Protein AF-A0A9E2YQL0-F1 (afdb_monomer_lite)

Radius of gyration: 24.41 Å; chains: 1; bounding box: 83×33×41 Å

pLDDT: mean 88.18, std 15.22, range [44.47, 97.81]

Structure (mmCIF, N/CA/C/O backbone):
data_AF-A0A9E2YQL0-F1
#
_entry.id   AF-A0A9E2YQL0-F1
#
loop_
_atom_site.group_PDB
_atom_site.id
_atom_site.type_symbol
_atom_site.label_atom_id
_atom_site.label_alt_id
_atom_site.label_comp_id
_atom_site.label_asym_id
_atom_site.label_entity_id
_atom_site.label_seq_id
_atom_site.pdbx_PDB_ins_code
_atom_site.Cartn_x
_atom_site.Cartn_y
_atom_site.Cartn_z
_atom_site.occupancy
_atom_site.B_iso_or_equiv
_atom_site.auth_seq_id
_atom_site.auth_comp_id
_atom_site.auth_asym_id
_atom_site.auth_atom_id
_atom_site.pdbx_PDB_model_num
ATOM 1 N N . MET A 1 1 ? 65.942 -21.444 -0.016 1.00 50.94 1 MET A N 1
ATOM 2 C CA . MET A 1 1 ? 65.667 -20.138 -0.656 1.00 50.94 1 MET A CA 1
ATOM 3 C C . MET A 1 1 ? 64.773 -20.430 -1.858 1.00 50.94 1 MET A C 1
ATOM 5 O O . MET A 1 1 ? 65.268 -20.972 -2.821 1.00 50.94 1 MET A O 1
ATOM 9 N N . LEU A 1 2 ? 63.444 -20.432 -1.774 1.00 44.88 2 LEU A N 1
ATOM 10 C CA . LEU A 1 2 ? 62.608 -19.243 -1.961 1.00 44.88 2 LEU A CA 1
ATOM 11 C C . LEU A 1 2 ? 61.171 -19.564 -1.481 1.00 44.88 2 LEU A C 1
ATOM 13 O O . LEU A 1 2 ? 60.194 -19.376 -2.195 1.00 44.88 2 LEU A O 1
ATOM 17 N N . ARG A 1 3 ? 61.034 -20.032 -0.228 1.00 51.25 3 ARG A N 1
ATOM 18 C CA . ARG A 1 3 ? 59.758 -20.130 0.530 1.00 51.25 3 ARG A CA 1
ATOM 19 C C . ARG A 1 3 ? 59.126 -18.745 0.813 1.00 51.25 3 ARG A C 1
ATOM 21 O O . ARG A 1 3 ? 58.328 -18.608 1.726 1.00 51.25 3 ARG A O 1
ATOM 28 N N . PHE A 1 4 ? 59.508 -17.728 0.040 1.00 48.91 4 PHE A N 1
ATOM 29 C CA . PHE A 1 4 ? 59.099 -16.329 0.155 1.00 48.91 4 PHE A CA 1
ATOM 30 C C . PHE A 1 4 ? 58.167 -15.886 -0.978 1.00 48.91 4 PHE A C 1
ATOM 32 O O . PHE A 1 4 ? 57.527 -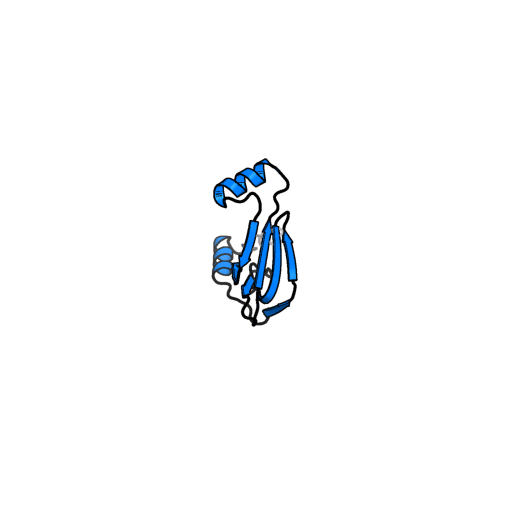14.849 -0.859 1.00 48.91 4 PHE A O 1
ATOM 39 N N . PHE A 1 5 ? 58.047 -16.663 -2.062 1.00 46.78 5 PHE A N 1
ATOM 40 C CA . PHE A 1 5 ? 57.210 -16.264 -3.199 1.00 46.78 5 PHE A CA 1
ATOM 41 C C . PHE A 1 5 ? 55.715 -16.547 -2.991 1.00 46.78 5 PHE A C 1
ATOM 43 O O . PHE A 1 5 ? 54.876 -15.985 -3.684 1.00 46.78 5 PHE A O 1
ATOM 50 N N . LEU A 1 6 ? 55.369 -17.379 -2.002 1.00 46.59 6 LEU A N 1
ATOM 51 C CA . LEU A 1 6 ? 53.983 -17.763 -1.714 1.00 46.59 6 LEU A CA 1
ATOM 52 C C . LEU A 1 6 ? 53.251 -16.796 -0.762 1.00 46.59 6 LEU A C 1
ATOM 54 O O . LEU A 1 6 ? 52.126 -17.079 -0.367 1.00 46.59 6 LEU A O 1
ATOM 58 N N . TYR A 1 7 ? 53.882 -15.684 -0.368 1.00 44.47 7 TYR A N 1
ATOM 59 C CA . TYR A 1 7 ? 53.339 -14.748 0.628 1.00 44.47 7 TYR A CA 1
ATOM 60 C C . TYR A 1 7 ? 52.857 -13.409 0.047 1.00 44.47 7 TYR A C 1
ATOM 62 O O . TYR A 1 7 ? 52.385 -12.563 0.799 1.00 44.47 7 TYR A O 1
ATOM 70 N N . PHE A 1 8 ? 52.955 -13.202 -1.273 1.00 47.59 8 PHE A N 1
ATOM 71 C CA . PHE A 1 8 ? 52.702 -11.890 -1.891 1.00 47.59 8 PHE A CA 1
ATOM 72 C C . PHE A 1 8 ? 51.459 -11.796 -2.786 1.00 47.59 8 PHE A C 1
ATOM 74 O O . PHE A 1 8 ? 51.226 -10.748 -3.379 1.00 47.59 8 PHE A O 1
ATOM 81 N N . LEU A 1 9 ? 50.625 -12.838 -2.865 1.00 48.66 9 LEU A N 1
ATOM 82 C CA . LEU A 1 9 ? 49.395 -12.810 -3.675 1.00 48.66 9 LEU A CA 1
ATOM 83 C C . LEU A 1 9 ? 48.108 -12.860 -2.831 1.00 48.66 9 LEU A C 1
ATOM 85 O O . LEU A 1 9 ? 47.101 -13.411 -3.259 1.00 48.66 9 LEU A O 1
ATOM 89 N N . VAL A 1 10 ? 48.141 -12.308 -1.613 1.00 55.12 10 VAL A N 1
ATOM 90 C CA . VAL A 1 10 ? 46.957 -12.186 -0.730 1.00 55.12 10 VAL A CA 1
ATOM 91 C C . VAL A 1 10 ? 46.545 -10.718 -0.511 1.00 55.12 10 VAL A C 1
ATOM 93 O O . VAL A 1 10 ? 45.581 -10.433 0.189 1.00 55.12 10 VAL A O 1
ATOM 96 N N . VAL A 1 11 ? 47.206 -9.752 -1.157 1.00 56.06 11 VAL A N 1
ATOM 97 C CA . VAL A 1 11 ? 46.861 -8.325 -1.027 1.00 56.06 11 VAL A CA 1
ATOM 98 C C . VAL A 1 11 ? 46.256 -7.829 -2.332 1.00 56.06 11 VAL A C 1
ATOM 100 O O . VAL A 1 11 ? 46.970 -7.390 -3.228 1.00 56.06 11 VAL A O 1
ATOM 103 N N . GLY A 1 12 ? 44.934 -7.926 -2.457 1.00 52.19 12 GLY A N 1
ATOM 104 C CA . GLY A 1 12 ? 44.244 -7.323 -3.597 1.00 52.19 12 GLY A CA 1
ATOM 105 C C . GLY A 1 12 ? 42.895 -7.913 -3.969 1.00 52.19 12 GLY A C 1
ATOM 106 O O . GLY A 1 12 ? 42.509 -7.779 -5.123 1.00 52.19 12 GLY A O 1
ATOM 107 N N . VAL A 1 13 ? 42.161 -8.554 -3.053 1.00 58.38 13 VAL A N 1
ATOM 108 C CA . VAL A 1 13 ? 40.719 -8.709 -3.288 1.00 58.38 13 VAL A CA 1
ATOM 109 C C . VAL A 1 13 ? 40.115 -7.331 -3.016 1.00 58.38 13 VAL A C 1
ATOM 111 O O . VAL A 1 13 ? 40.116 -6.918 -1.852 1.00 58.38 13 VAL A O 1
ATOM 114 N N . PRO A 1 14 ? 39.665 -6.565 -4.031 1.00 57.66 14 PRO A N 1
ATOM 115 C CA . PRO A 1 14 ? 38.905 -5.363 -3.745 1.00 57.66 14 PRO A CA 1
ATOM 116 C C . PRO A 1 14 ? 37.699 -5.815 -2.929 1.00 57.66 14 PRO A C 1
ATOM 118 O O . PRO A 1 14 ? 36.995 -6.748 -3.323 1.00 57.66 14 PRO A O 1
ATOM 121 N N . ALA A 1 15 ? 37.483 -5.197 -1.769 1.00 61.44 15 ALA A N 1
ATOM 122 C CA . ALA A 1 15 ? 36.215 -5.348 -1.084 1.00 61.44 15 ALA A CA 1
ATOM 123 C C . ALA A 1 15 ? 35.138 -4.991 -2.113 1.00 61.44 15 ALA A C 1
ATOM 125 O O . ALA A 1 15 ? 35.106 -3.861 -2.603 1.00 61.44 15 ALA A O 1
ATOM 126 N N . ILE A 1 16 ? 34.319 -5.969 -2.506 1.00 63.00 16 ILE A N 1
ATOM 127 C CA . ILE A 1 16 ? 33.150 -5.725 -3.344 1.00 63.00 16 ILE A CA 1
ATOM 128 C C . ILE A 1 16 ? 32.202 -4.935 -2.447 1.00 63.00 16 ILE A C 1
ATOM 130 O O . ILE A 1 16 ? 31.397 -5.499 -1.708 1.00 63.00 16 ILE A O 1
ATOM 134 N N . ALA A 1 17 ? 32.388 -3.618 -2.421 1.00 71.00 17 ALA A N 1
ATOM 135 C CA . ALA A 1 17 ? 31.497 -2.716 -1.734 1.00 71.00 17 ALA A CA 1
ATOM 136 C C . ALA A 1 17 ? 30.165 -2.806 -2.474 1.00 71.00 17 ALA A C 1
ATOM 138 O O . ALA A 1 17 ? 30.061 -2.442 -3.647 1.00 71.00 17 ALA A O 1
ATOM 139 N N . GLY A 1 18 ? 29.164 -3.371 -1.800 1.00 74.12 18 GLY A N 1
ATOM 140 C CA . GLY A 1 18 ? 27.793 -3.324 -2.281 1.00 74.12 18 GLY A CA 1
ATOM 141 C C . GLY A 1 18 ? 27.343 -1.871 -2.472 1.00 74.12 18 GLY A C 1
ATOM 142 O O . GLY A 1 18 ? 27.969 -0.953 -1.932 1.00 74.12 18 GLY A O 1
ATOM 143 N N . PRO A 1 19 ? 26.260 -1.647 -3.230 1.00 82.50 19 PRO A N 1
ATOM 144 C CA . PRO A 1 19 ? 25.756 -0.303 -3.456 1.00 82.50 19 PRO A CA 1
ATOM 145 C C . PRO A 1 19 ? 25.481 0.391 -2.122 1.00 82.50 19 PRO A C 1
ATOM 147 O O . PRO A 1 19 ? 24.914 -0.205 -1.202 1.00 82.50 19 PRO A O 1
ATOM 150 N N . SER A 1 20 ? 25.887 1.655 -2.017 1.00 90.50 20 SER A N 1
ATOM 151 C CA . SER A 1 20 ? 25.655 2.431 -0.799 1.00 90.50 20 SER A CA 1
ATOM 152 C C . SER A 1 20 ? 24.153 2.631 -0.555 1.00 90.50 20 SER A C 1
ATOM 154 O O . SER A 1 20 ? 23.343 2.599 -1.486 1.00 90.50 20 SER A O 1
ATOM 156 N N . ALA A 1 21 ? 23.755 2.900 0.692 1.00 92.00 21 ALA A N 1
ATOM 157 C CA . ALA A 1 21 ? 22.356 3.204 1.006 1.00 92.00 21 ALA A CA 1
ATOM 158 C C . ALA A 1 21 ? 21.822 4.389 0.174 1.00 92.00 21 ALA A C 1
ATOM 160 O O . ALA A 1 21 ? 20.685 4.357 -0.292 1.00 92.00 21 ALA A O 1
ATOM 161 N N . ALA A 1 22 ? 22.667 5.393 -0.083 1.00 94.25 22 ALA A N 1
ATOM 162 C CA . ALA A 1 22 ? 22.331 6.533 -0.933 1.00 94.25 22 ALA A CA 1
ATOM 163 C C . ALA A 1 22 ? 22.096 6.122 -2.397 1.00 94.25 22 ALA A C 1
ATOM 165 O O . ALA A 1 22 ? 21.172 6.615 -3.044 1.00 94.25 22 ALA A O 1
ATOM 166 N N . GLU A 1 23 ? 22.890 5.190 -2.927 1.00 93.69 23 GLU A N 1
ATOM 167 C CA . GLU A 1 23 ? 22.687 4.656 -4.275 1.00 93.69 23 GLU A CA 1
ATOM 168 C C . GLU A 1 23 ? 21.398 3.848 -4.392 1.00 93.69 23 GLU A C 1
ATOM 170 O O . GLU A 1 23 ? 20.686 3.989 -5.387 1.00 93.69 23 GLU A O 1
ATOM 175 N N . ILE A 1 24 ? 21.077 3.027 -3.389 1.00 93.81 24 ILE A N 1
ATOM 176 C CA . ILE A 1 24 ? 19.821 2.269 -3.356 1.00 93.81 24 ILE A CA 1
ATOM 177 C C . ILE A 1 24 ? 18.632 3.230 -3.270 1.00 93.81 24 ILE A C 1
ATOM 179 O O . ILE A 1 24 ? 17.709 3.113 -4.070 1.00 93.81 24 ILE A O 1
ATOM 183 N N . ALA A 1 25 ? 18.674 4.214 -2.368 1.00 93.00 25 ALA A N 1
ATOM 184 C CA . ALA A 1 25 ? 17.616 5.213 -2.230 1.00 93.00 25 ALA A CA 1
ATOM 185 C C . ALA A 1 25 ? 17.382 5.974 -3.542 1.00 93.00 25 ALA A C 1
ATOM 187 O O . ALA A 1 25 ? 16.240 6.121 -3.972 1.00 93.00 25 ALA A O 1
ATOM 188 N N . ARG A 1 26 ? 18.460 6.381 -4.228 1.00 94.50 26 ARG A N 1
ATOM 189 C CA . ARG A 1 26 ? 18.368 7.010 -5.550 1.00 94.50 26 ARG A CA 1
ATOM 190 C C . ARG A 1 26 ? 17.723 6.079 -6.573 1.00 94.50 26 ARG A C 1
ATOM 192 O O . ARG A 1 26 ? 16.826 6.514 -7.284 1.00 94.50 26 ARG A O 1
ATOM 199 N N . LYS A 1 27 ? 18.138 4.807 -6.632 1.00 94.38 27 LYS A N 1
ATOM 200 C CA . LYS A 1 27 ? 17.530 3.816 -7.534 1.00 94.38 27 LYS A CA 1
ATOM 201 C C . LYS A 1 27 ? 16.032 3.664 -7.278 1.00 94.38 27 LYS A C 1
ATOM 203 O O . LYS A 1 27 ? 15.290 3.694 -8.248 1.00 94.38 27 LYS A O 1
ATOM 208 N N . ILE A 1 28 ? 15.604 3.565 -6.016 1.00 93.38 28 ILE A N 1
ATOM 209 C CA . ILE A 1 28 ? 14.185 3.477 -5.630 1.00 93.38 28 ILE A CA 1
ATOM 210 C C . ILE A 1 28 ? 13.426 4.732 -6.062 1.00 93.38 28 ILE A C 1
ATOM 212 O O . ILE A 1 28 ? 12.399 4.616 -6.717 1.00 93.38 28 ILE A O 1
ATOM 216 N N . GLN A 1 29 ? 13.946 5.926 -5.767 1.00 91.38 29 GLN A N 1
ATOM 217 C CA . GLN A 1 29 ? 13.293 7.186 -6.147 1.00 91.38 29 GLN A CA 1
ATOM 218 C C . GLN A 1 29 ? 13.135 7.342 -7.664 1.00 91.38 29 GLN A C 1
ATOM 220 O O . GLN A 1 29 ? 12.151 7.906 -8.128 1.00 91.38 29 GLN A O 1
ATOM 225 N N . THR A 1 30 ? 14.098 6.846 -8.444 1.00 93.31 30 THR A N 1
ATOM 226 C CA . THR A 1 30 ? 14.040 6.891 -9.913 1.00 93.31 30 THR A CA 1
ATOM 227 C C . THR A 1 30 ? 13.390 5.660 -10.545 1.00 93.31 30 THR A C 1
ATOM 229 O O . THR A 1 30 ? 13.282 5.593 -11.771 1.00 93.31 30 THR A O 1
ATOM 232 N N . ALA A 1 31 ? 12.995 4.662 -9.747 1.00 90.38 31 ALA A N 1
ATOM 233 C CA . ALA A 1 31 ? 12.356 3.459 -10.255 1.00 90.38 31 ALA A CA 1
ATOM 234 C C . ALA A 1 31 ? 10.943 3.821 -10.723 1.00 90.38 31 ALA A C 1
ATOM 236 O O . ALA A 1 31 ? 10.039 4.049 -9.927 1.00 90.38 31 ALA A O 1
ATOM 237 N N . GLY A 1 32 ? 10.767 3.911 -12.041 1.00 94.12 32 GLY A N 1
ATOM 238 C CA . GLY A 1 32 ? 9.453 4.092 -12.650 1.00 94.12 32 GLY A CA 1
ATOM 239 C C . GLY A 1 32 ? 8.584 2.836 -12.560 1.00 94.12 32 GLY A C 1
ATOM 240 O O . GLY A 1 32 ? 9.012 1.788 -12.069 1.00 94.12 32 GLY A O 1
ATOM 241 N N . LEU A 1 33 ? 7.374 2.934 -13.103 1.00 96.19 33 LEU A N 1
ATOM 242 C CA . LEU A 1 33 ? 6.464 1.801 -13.254 1.00 96.19 33 LEU A CA 1
ATOM 243 C C . LEU A 1 33 ? 6.973 0.811 -14.308 1.00 96.19 33 LEU A C 1
ATOM 245 O O . LEU A 1 33 ? 7.628 1.190 -15.288 1.00 96.19 33 LEU A O 1
ATOM 249 N N . ASP A 1 34 ? 6.673 -0.462 -14.093 1.00 97.06 34 ASP A N 1
ATOM 250 C CA . ASP A 1 34 ? 6.937 -1.540 -15.031 1.00 97.06 34 ASP A CA 1
ATOM 251 C C . ASP A 1 34 ? 5.651 -1.885 -15.787 1.00 97.06 34 ASP A C 1
ATOM 253 O O . ASP A 1 34 ? 4.731 -2.489 -15.241 1.00 97.06 34 ASP A O 1
ATOM 257 N N . SER A 1 35 ? 5.572 -1.493 -17.060 1.00 94.56 35 SER A N 1
ATOM 258 C CA . SER A 1 35 ? 4.387 -1.750 -17.883 1.00 94.56 35 SER A CA 1
ATOM 259 C C . SER A 1 35 ? 4.165 -3.236 -18.172 1.00 94.56 35 SER A C 1
ATOM 261 O O . SER A 1 35 ? 3.060 -3.601 -18.561 1.00 94.56 35 SER A O 1
ATOM 263 N N . ALA A 1 36 ? 5.187 -4.085 -17.999 1.00 96.81 36 ALA A N 1
ATOM 264 C CA . ALA A 1 36 ? 5.034 -5.536 -18.098 1.00 96.81 36 ALA A CA 1
ATOM 265 C C . ALA A 1 36 ? 4.338 -6.138 -16.864 1.00 96.81 36 ALA A C 1
ATOM 267 O O . ALA A 1 36 ? 3.808 -7.240 -16.939 1.00 96.81 36 ALA A O 1
ATOM 268 N N . GLU A 1 37 ? 4.304 -5.404 -15.751 1.00 97.38 37 GLU A N 1
ATOM 269 C CA . GLU A 1 37 ? 3.718 -5.807 -14.469 1.00 97.38 37 GLU A CA 1
ATOM 270 C C . GLU A 1 37 ? 2.477 -4.958 -14.162 1.00 97.38 37 GLU A C 1
ATOM 272 O O . GLU A 1 37 ? 2.339 -4.376 -13.082 1.00 97.38 37 GLU A O 1
ATOM 277 N N . SER A 1 38 ? 1.597 -4.854 -15.160 1.00 96.75 38 SER A N 1
ATOM 278 C CA . SER A 1 38 ? 0.319 -4.152 -15.092 1.00 96.75 38 SER A CA 1
ATOM 279 C C . SER A 1 38 ? -0.821 -5.160 -15.106 1.00 96.75 38 SER A C 1
ATOM 281 O O . SER A 1 38 ? -0.974 -5.938 -16.051 1.00 96.75 38 SER A O 1
ATOM 283 N N . TYR A 1 39 ? -1.629 -5.140 -14.053 1.00 95.31 39 TYR A N 1
ATOM 284 C CA . TYR A 1 39 ? -2.675 -6.122 -13.819 1.00 95.31 39 TYR A CA 1
ATOM 285 C C . TYR A 1 39 ? -4.020 -5.430 -13.673 1.00 95.31 39 TYR A C 1
ATOM 287 O O . TYR A 1 39 ? -4.159 -4.484 -12.900 1.00 95.31 39 TYR A O 1
ATOM 295 N N . ARG A 1 40 ? -5.039 -5.931 -14.374 1.00 94.62 40 ARG A N 1
ATOM 296 C CA . ARG A 1 40 ? -6.425 -5.586 -14.057 1.00 94.62 40 ARG A CA 1
ATOM 297 C C . ARG A 1 40 ? -6.833 -6.360 -12.809 1.00 94.62 40 ARG A C 1
ATOM 299 O O . ARG A 1 40 ? -6.717 -7.583 -12.788 1.00 94.62 40 ARG A O 1
ATOM 306 N N . VAL A 1 41 ? -7.319 -5.654 -11.799 1.00 93.62 41 VAL A N 1
ATOM 307 C CA . VAL A 1 41 ? -7.813 -6.244 -10.553 1.00 93.62 41 VAL A CA 1
ATOM 308 C C . VAL A 1 41 ? -9.321 -6.063 -10.462 1.00 93.62 41 VAL A C 1
ATOM 310 O O . VAL A 1 41 ? -9.858 -5.037 -10.887 1.00 93.62 41 VAL A O 1
ATOM 313 N N . VAL A 1 42 ? -9.990 -7.087 -9.944 1.00 93.38 42 VAL A N 1
ATOM 314 C CA . VAL A 1 42 ? -11.416 -7.087 -9.618 1.00 93.38 42 VAL A CA 1
ATOM 315 C C . VAL A 1 42 ? -11.560 -7.840 -8.306 1.00 93.38 42 VAL A C 1
ATOM 317 O O . VAL A 1 42 ? -10.963 -8.910 -8.175 1.00 93.38 42 VAL A O 1
ATOM 320 N N . ASP A 1 43 ? -12.298 -7.267 -7.358 1.00 93.19 43 ASP A N 1
ATOM 321 C CA . ASP A 1 43 ? -12.543 -7.824 -6.026 1.00 93.19 43 ASP A CA 1
ATOM 322 C C . ASP A 1 43 ? -11.265 -8.372 -5.376 1.00 93.19 43 ASP A C 1
ATOM 324 O O . ASP A 1 43 ? -11.192 -9.538 -4.985 1.00 93.19 43 ASP A O 1
ATOM 328 N N . PHE A 1 44 ? -10.216 -7.545 -5.310 1.00 94.56 44 PHE A N 1
ATOM 329 C CA . PHE A 1 44 ? -8.931 -7.941 -4.738 1.00 94.56 44 PHE A CA 1
ATOM 330 C C . PHE A 1 44 ? -8.817 -7.470 -3.281 1.00 94.56 44 PHE A C 1
ATOM 332 O O . PHE A 1 44 ? -8.483 -6.303 -3.040 1.00 94.56 44 PHE A O 1
ATOM 339 N N . PRO A 1 45 ? -9.074 -8.350 -2.294 1.00 94.75 45 PRO A N 1
ATOM 340 C CA . PRO A 1 45 ? -8.851 -8.036 -0.897 1.00 94.75 45 PRO A CA 1
ATOM 341 C C . PRO A 1 45 ? -7.376 -8.217 -0.547 1.00 94.75 45 PRO A C 1
ATOM 343 O O . PRO A 1 45 ? -6.762 -9.243 -0.851 1.00 94.75 45 PRO A O 1
ATOM 346 N N . PHE A 1 46 ? -6.820 -7.271 0.197 1.00 92.69 46 PHE A N 1
ATOM 347 C CA . PHE A 1 46 ? -5.586 -7.508 0.926 1.00 92.69 46 PHE A CA 1
ATOM 348 C C . PHE A 1 46 ? -5.630 -6.854 2.299 1.00 92.69 46 PHE A C 1
ATOM 350 O O . PHE A 1 46 ? -6.231 -5.802 2.509 1.00 92.69 46 PHE A O 1
ATOM 357 N N . SER A 1 47 ? -4.969 -7.500 3.250 1.00 94.00 47 SER A N 1
ATOM 358 C CA . SER A 1 47 ? -4.994 -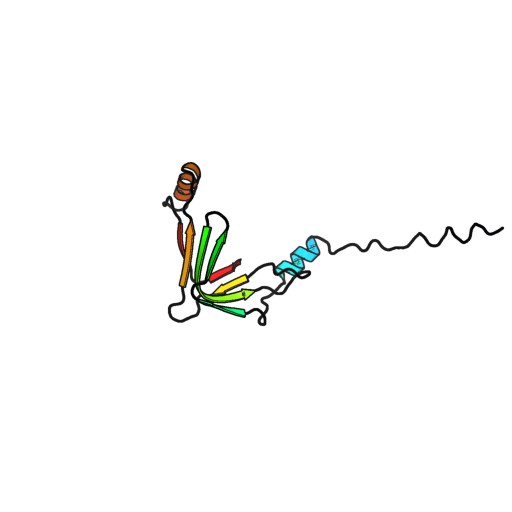7.080 4.643 1.00 94.00 47 SER A CA 1
ATOM 359 C C . SER A 1 47 ? -3.581 -6.988 5.176 1.00 94.00 47 SER A C 1
ATOM 361 O O . SER A 1 47 ? -2.746 -7.864 4.934 1.00 94.00 47 SER A O 1
ATOM 363 N N . LYS A 1 48 ? -3.324 -5.943 5.955 1.00 91.56 48 LYS A N 1
ATOM 364 C CA . LYS A 1 48 ? -2.101 -5.801 6.733 1.00 91.56 48 LYS A CA 1
ATOM 365 C C . LYS A 1 48 ? -2.493 -5.449 8.158 1.00 91.56 48 LYS A C 1
ATOM 367 O O . LYS A 1 48 ? -2.939 -4.338 8.426 1.00 91.56 48 LYS A O 1
ATOM 372 N N . GLN A 1 49 ? -2.292 -6.401 9.069 1.00 92.12 49 GLN A N 1
ATOM 373 C CA . GLN A 1 49 ? -2.743 -6.283 10.460 1.00 92.12 49 GLN A CA 1
ATOM 374 C C . GLN A 1 49 ? -4.256 -5.990 10.505 1.00 92.12 49 GLN A C 1
ATOM 376 O O . GLN A 1 49 ? -5.021 -6.769 9.940 1.00 92.12 49 GLN A O 1
ATOM 381 N N . ASP A 1 50 ? -4.674 -4.888 11.132 1.00 93.38 50 ASP A N 1
ATOM 382 C CA . ASP A 1 50 ? -6.083 -4.503 11.291 1.00 93.38 50 ASP A CA 1
ATOM 383 C C . ASP A 1 50 ? -6.629 -3.658 10.120 1.00 93.38 50 ASP A C 1
ATOM 385 O O . ASP A 1 50 ? -7.820 -3.343 10.089 1.00 93.38 50 ASP A O 1
ATOM 389 N N . VAL A 1 51 ? -5.775 -3.292 9.154 1.00 95.06 51 VAL A N 1
ATOM 390 C CA . VAL A 1 51 ? -6.170 -2.562 7.941 1.00 95.06 51 VAL A CA 1
ATOM 391 C C . VAL A 1 51 ? -6.559 -3.564 6.860 1.00 95.06 51 VAL A C 1
ATOM 393 O O . VAL A 1 51 ? -5.761 -4.432 6.489 1.00 95.06 51 VAL A O 1
ATOM 396 N N . ARG A 1 52 ? -7.772 -3.419 6.331 1.00 96.69 52 ARG A N 1
ATOM 397 C CA . ARG A 1 52 ? -8.281 -4.160 5.175 1.00 96.69 52 ARG A CA 1
ATOM 398 C C . ARG A 1 52 ? -8.451 -3.197 4.017 1.00 96.69 52 ARG A C 1
ATOM 400 O O . ARG A 1 52 ? -9.015 -2.126 4.199 1.00 96.69 52 ARG A O 1
ATOM 407 N N . ILE A 1 53 ? -7.957 -3.574 2.852 1.00 96.25 53 ILE A N 1
ATOM 408 C CA . ILE A 1 53 ? -8.080 -2.788 1.633 1.00 96.25 53 ILE A CA 1
ATOM 409 C C . ILE A 1 53 ? -8.721 -3.675 0.578 1.00 96.25 53 ILE A C 1
ATOM 411 O O . ILE A 1 53 ? -8.298 -4.816 0.380 1.00 96.25 53 ILE A O 1
ATOM 415 N N . TYR A 1 54 ? -9.727 -3.140 -0.099 1.00 96.12 54 TYR A N 1
ATOM 416 C CA . TYR A 1 54 ? -10.405 -3.815 -1.192 1.00 96.12 54 TYR A CA 1
ATOM 417 C C . TYR A 1 54 ? -10.225 -2.983 -2.449 1.00 96.12 54 TYR A C 1
ATOM 419 O O . TYR A 1 54 ? -10.614 -1.820 -2.505 1.00 96.12 54 TYR A O 1
ATOM 427 N N . LEU A 1 55 ? -9.588 -3.577 -3.453 1.00 95.88 55 LEU A N 1
ATOM 428 C CA . LEU A 1 55 ? -9.493 -3.001 -4.787 1.00 95.88 55 LEU A CA 1
ATOM 429 C C . LEU A 1 55 ? -10.618 -3.625 -5.619 1.00 95.88 55 LEU A C 1
ATOM 431 O O . LEU A 1 55 ? -10.440 -4.702 -6.192 1.00 95.88 55 LEU A O 1
ATOM 435 N N . ASN A 1 56 ? -11.789 -2.984 -5.628 1.00 94.69 56 ASN A N 1
ATOM 436 C CA . ASN A 1 56 ? -13.012 -3.558 -6.199 1.00 94.69 56 ASN A CA 1
ATOM 437 C C . ASN A 1 56 ? -12.919 -3.655 -7.724 1.00 94.69 56 ASN A C 1
ATOM 439 O O . ASN A 1 56 ? -13.228 -4.695 -8.298 1.00 94.69 56 ASN A O 1
ATOM 443 N N . ALA A 1 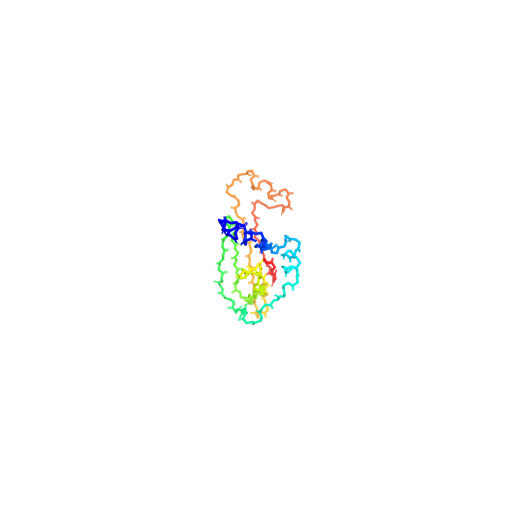57 ? -12.432 -2.606 -8.393 1.00 95.00 57 ALA A N 1
ATOM 444 C CA . ALA A 1 57 ? -12.106 -2.669 -9.817 1.00 95.00 57 ALA A CA 1
ATOM 445 C C . ALA A 1 57 ? -11.110 -1.580 -10.234 1.00 95.00 57 ALA A C 1
ATOM 447 O O . ALA A 1 57 ? -11.301 -0.399 -9.945 1.00 95.00 57 ALA A O 1
ATOM 448 N N . GLY A 1 58 ? -10.067 -1.970 -10.969 1.00 95.12 58 GLY A N 1
ATOM 449 C CA . GLY A 1 58 ? -9.075 -1.034 -11.495 1.00 95.12 58 GLY A CA 1
ATOM 450 C C . GLY A 1 58 ? -7.835 -1.718 -12.061 1.00 95.12 58 GLY A C 1
ATOM 451 O O . GLY A 1 58 ? -7.865 -2.894 -12.429 1.00 95.12 58 GLY A O 1
ATOM 452 N N . TYR A 1 59 ? -6.735 -0.973 -12.112 1.00 95.75 59 TYR A N 1
ATOM 453 C CA . TYR A 1 59 ? -5.421 -1.465 -12.514 1.00 95.75 59 TYR A CA 1
ATOM 454 C C . TYR A 1 59 ? -4.412 -1.298 -11.384 1.00 95.75 59 TYR A C 1
ATOM 456 O O . TYR A 1 59 ? -4.368 -0.248 -10.747 1.00 95.75 59 TYR A O 1
ATOM 464 N N . LEU A 1 60 ? -3.591 -2.322 -11.168 1.00 95.75 60 LEU A N 1
ATOM 465 C CA . LEU A 1 60 ? -2.457 -2.328 -10.252 1.00 95.75 60 LEU A CA 1
ATOM 466 C C . LEU A 1 60 ? -1.169 -2.480 -11.067 1.00 95.75 60 LEU A C 1
ATOM 468 O O . LEU A 1 60 ? -1.012 -3.458 -11.799 1.00 95.75 60 LEU A O 1
ATOM 472 N N . VAL A 1 61 ? -0.251 -1.524 -10.938 1.00 97.25 61 VAL A N 1
ATOM 473 C CA . VAL A 1 61 ? 1.018 -1.497 -11.676 1.00 97.25 61 VAL A CA 1
ATOM 474 C C . VAL A 1 61 ? 2.181 -1.437 -10.699 1.00 97.25 61 VAL A C 1
ATOM 476 O O . VAL A 1 61 ? 2.246 -0.533 -9.867 1.00 97.25 61 VAL A O 1
ATOM 479 N N . PHE A 1 62 ? 3.116 -2.377 -10.800 1.00 97.50 62 PHE A N 1
ATOM 480 C CA . PHE A 1 62 ? 4.288 -2.412 -9.922 1.00 97.50 62 PHE A CA 1
ATOM 481 C C . PHE A 1 62 ? 5.418 -1.504 -10.413 1.00 97.50 62 PHE A C 1
ATOM 483 O O . PHE A 1 62 ? 5.545 -1.211 -11.603 1.00 97.50 62 PHE A O 1
ATOM 490 N N . THR A 1 63 ? 6.282 -1.075 -9.493 1.00 97.31 63 THR A N 1
ATOM 491 C CA . THR A 1 63 ? 7.544 -0.425 -9.858 1.00 97.31 63 THR A CA 1
ATOM 492 C C . THR A 1 63 ? 8.528 -1.425 -10.459 1.00 97.31 63 THR A C 1
ATOM 494 O O . THR A 1 63 ? 8.501 -2.623 -10.162 1.00 97.31 63 THR A O 1
ATOM 497 N N . LYS A 1 64 ? 9.454 -0.927 -11.283 1.00 97.12 64 LYS A N 1
ATOM 498 C CA . LYS A 1 64 ? 10.594 -1.721 -11.751 1.00 97.12 64 LYS A CA 1
ATOM 499 C C . LYS A 1 64 ? 11.408 -2.222 -10.553 1.00 97.12 64 LYS A C 1
ATOM 501 O O . LYS A 1 64 ? 11.625 -1.465 -9.604 1.00 97.12 64 LYS A O 1
ATOM 506 N N . PRO A 1 65 ? 11.913 -3.465 -10.591 1.00 96.31 65 PRO A N 1
ATOM 507 C CA . PRO A 1 65 ? 12.650 -4.020 -9.468 1.00 96.31 65 PRO A CA 1
ATOM 508 C C . PRO A 1 65 ? 13.964 -3.268 -9.226 1.00 96.31 65 PRO A C 1
ATOM 510 O O . PRO A 1 65 ? 14.758 -3.051 -10.143 1.00 96.31 65 PRO A O 1
ATOM 513 N N . VAL A 1 66 ? 14.245 -2.952 -7.963 1.00 94.69 66 VAL A N 1
ATOM 514 C CA . VAL A 1 66 ? 15.547 -2.465 -7.500 1.00 94.69 66 VAL A CA 1
ATOM 515 C C . VAL A 1 66 ? 16.231 -3.603 -6.759 1.00 94.69 66 VAL A C 1
ATOM 517 O O . VAL A 1 66 ? 15.724 -4.102 -5.759 1.00 94.69 66 VAL A O 1
ATOM 520 N N . ASN A 1 67 ? 17.382 -4.047 -7.269 1.00 92.31 67 ASN A N 1
ATOM 521 C CA . ASN A 1 67 ? 18.112 -5.207 -6.743 1.00 92.31 67 ASN A CA 1
ATOM 522 C C . ASN A 1 67 ? 17.227 -6.471 -6.618 1.00 92.31 67 ASN A C 1
ATOM 524 O O . ASN A 1 67 ? 17.337 -7.223 -5.655 1.00 92.31 67 ASN A O 1
ATOM 528 N N . GLY A 1 68 ? 16.331 -6.688 -7.587 1.00 92.94 68 GLY A N 1
ATOM 529 C CA . GLY A 1 68 ? 15.434 -7.849 -7.631 1.00 92.94 68 GLY A CA 1
ATOM 530 C C . GLY A 1 68 ? 14.154 -7.718 -6.799 1.00 92.94 68 GLY A C 1
ATOM 531 O O . GLY A 1 68 ? 13.281 -8.572 -6.917 1.00 92.94 68 GLY A O 1
ATOM 532 N N . LEU A 1 69 ? 13.997 -6.647 -6.014 1.00 93.88 69 LEU A N 1
ATOM 533 C CA . LEU A 1 69 ? 12.812 -6.404 -5.190 1.00 93.88 69 LEU A CA 1
ATOM 534 C C . LEU A 1 69 ? 11.933 -5.316 -5.809 1.00 93.88 69 LEU A C 1
ATOM 536 O O . LEU A 1 69 ? 12.427 -4.256 -6.191 1.00 93.88 69 LEU A O 1
ATOM 540 N N . ARG A 1 70 ? 10.623 -5.565 -5.888 1.00 94.25 70 ARG A N 1
ATOM 541 C CA . ARG A 1 70 ? 9.629 -4.535 -6.228 1.00 94.25 70 ARG A CA 1
ATOM 542 C C . ARG A 1 70 ? 9.318 -3.759 -4.961 1.00 94.25 70 ARG A C 1
ATOM 544 O O . ARG A 1 70 ? 8.934 -4.350 -3.957 1.00 94.25 70 ARG A O 1
ATOM 551 N N . THR A 1 71 ? 9.561 -2.457 -4.998 1.00 94.25 71 THR A N 1
ATOM 552 C CA . THR A 1 71 ? 9.516 -1.606 -3.804 1.00 94.25 71 THR A CA 1
ATOM 553 C C . THR A 1 71 ? 8.244 -0.783 -3.699 1.00 94.25 71 THR A C 1
ATOM 555 O O . THR A 1 71 ? 8.096 -0.077 -2.711 1.00 94.25 71 THR A O 1
ATOM 558 N N . GLY A 1 72 ? 7.360 -0.848 -4.695 1.00 94.12 72 GLY A N 1
ATOM 559 C CA . GLY A 1 72 ? 6.083 -0.159 -4.643 1.00 94.12 72 GLY A CA 1
ATOM 560 C C . GLY A 1 72 ? 5.131 -0.552 -5.763 1.00 94.12 72 GLY A C 1
ATOM 561 O O . GLY A 1 72 ? 5.478 -1.328 -6.663 1.00 94.12 72 GLY A O 1
ATOM 562 N N . ALA A 1 73 ? 3.928 -0.000 -5.691 1.00 95.62 73 ALA A N 1
ATOM 563 C CA . ALA A 1 73 ? 2.884 -0.175 -6.688 1.00 95.62 73 ALA A CA 1
ATOM 564 C C . ALA A 1 73 ? 1.947 1.037 -6.741 1.00 95.62 73 ALA A C 1
ATOM 566 O O . ALA A 1 73 ? 1.817 1.794 -5.781 1.00 95.62 73 ALA A O 1
ATOM 567 N N . VAL A 1 74 ? 1.266 1.201 -7.871 1.00 96.31 74 VAL A N 1
ATOM 568 C CA . VAL A 1 74 ? 0.211 2.197 -8.065 1.00 96.31 74 VAL A CA 1
ATOM 569 C C . VAL A 1 74 ? -1.079 1.482 -8.417 1.00 96.31 74 VAL A C 1
ATOM 571 O O . VAL A 1 74 ? -1.099 0.645 -9.318 1.00 96.31 74 VAL A O 1
ATOM 574 N N . PHE A 1 75 ? -2.155 1.839 -7.725 1.00 96.38 75 PHE A N 1
ATOM 575 C CA . PHE A 1 75 ? -3.511 1.442 -8.074 1.00 96.38 75 PHE A CA 1
ATOM 576 C C . PHE A 1 75 ? -4.291 2.634 -8.632 1.00 96.38 75 PHE A C 1
ATOM 578 O O . PHE A 1 75 ? -4.205 3.734 -8.079 1.00 96.38 75 PHE A O 1
ATOM 585 N N . ILE A 1 76 ? -5.077 2.405 -9.687 1.00 96.31 76 ILE A N 1
ATOM 586 C CA . ILE A 1 76 ? -6.026 3.379 -10.241 1.00 96.31 76 ILE A CA 1
ATOM 587 C C . ILE A 1 76 ? -7.349 2.678 -10.567 1.00 96.31 76 ILE A C 1
ATOM 589 O O . ILE A 1 76 ? -7.388 1.725 -11.347 1.00 96.31 76 ILE A O 1
ATOM 593 N N . ALA A 1 77 ? -8.443 3.202 -10.023 1.00 95.25 77 ALA A N 1
ATOM 594 C CA . ALA A 1 77 ? -9.814 2.772 -10.273 1.00 95.25 77 ALA A CA 1
ATOM 595 C C . ALA A 1 77 ? -10.388 3.370 -11.579 1.00 95.25 77 ALA A C 1
ATOM 597 O O . ALA A 1 77 ? -11.475 3.937 -11.583 1.00 95.25 77 ALA A O 1
ATOM 598 N N . ASP A 1 78 ? -9.645 3.278 -12.690 1.00 82.81 78 ASP A N 1
ATOM 599 C CA . ASP A 1 78 ? -10.007 3.865 -14.003 1.00 82.81 78 ASP A CA 1
ATOM 600 C C . ASP A 1 78 ? -11.006 3.005 -14.810 1.00 82.81 78 ASP A C 1
ATOM 602 O O . ASP A 1 78 ? -11.311 3.272 -15.969 1.00 82.81 78 ASP A O 1
ATOM 606 N N . ALA A 1 79 ? -11.516 1.921 -14.219 1.00 76.69 79 ALA A N 1
ATOM 607 C CA . ALA A 1 79 ? -12.617 1.168 -14.808 1.00 76.69 79 ALA A CA 1
ATOM 608 C C . ALA A 1 79 ? -13.937 1.935 -14.616 1.00 76.69 79 ALA A C 1
ATOM 610 O O . ALA A 1 79 ? -14.115 2.645 -13.629 1.00 76.69 79 ALA A O 1
ATOM 611 N N . GLU A 1 80 ? -14.895 1.776 -15.527 1.00 78.25 80 GLU A N 1
ATOM 61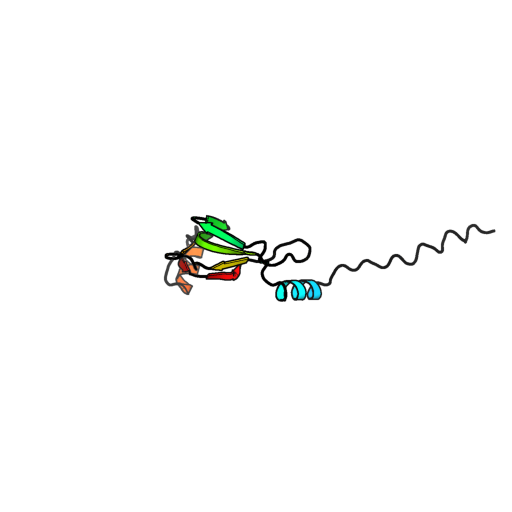2 C CA . GLU A 1 80 ? -16.239 2.330 -15.340 1.00 78.25 80 GLU A CA 1
ATOM 613 C C . GLU A 1 80 ? -16.878 1.722 -14.078 1.00 78.25 80 GLU A C 1
ATOM 615 O O . GLU A 1 80 ? -16.957 0.501 -13.941 1.00 78.25 80 GLU A O 1
ATOM 620 N N . GLY A 1 81 ? -17.257 2.571 -13.117 1.00 80.12 81 GLY A N 1
ATOM 621 C CA . GLY A 1 81 ? -17.695 2.126 -11.786 1.00 80.12 81 GLY A CA 1
ATOM 622 C C . GLY A 1 81 ? -16.572 1.588 -10.888 1.00 80.12 81 GLY A C 1
ATOM 623 O O . GLY A 1 81 ? -16.863 1.027 -9.836 1.00 80.12 81 GLY A O 1
ATOM 624 N N . GLY A 1 82 ? -15.309 1.763 -11.285 1.00 87.50 82 GLY A N 1
ATOM 625 C CA . GLY A 1 82 ? -14.132 1.379 -10.518 1.00 87.50 82 GLY A CA 1
ATOM 626 C C . GLY A 1 82 ? -14.120 2.050 -9.156 1.00 87.50 82 GLY A C 1
ATOM 627 O O . GLY A 1 82 ? -14.419 3.237 -9.046 1.00 87.50 82 GLY A O 1
ATOM 628 N N . ASP A 1 83 ? -13.774 1.289 -8.127 1.00 94.50 83 ASP A N 1
ATOM 629 C CA . ASP A 1 83 ? -13.787 1.733 -6.743 1.00 94.50 83 ASP A CA 1
ATOM 630 C C . ASP A 1 83 ? -12.760 0.961 -5.915 1.00 94.50 83 ASP A C 1
ATOM 632 O O . ASP A 1 83 ? -12.314 -0.126 -6.302 1.00 94.50 83 ASP A O 1
ATOM 636 N N . ALA A 1 84 ? -12.377 1.535 -4.785 1.00 96.31 84 ALA A N 1
ATOM 637 C CA . ALA A 1 84 ? -11.602 0.856 -3.769 1.00 96.31 84 ALA A CA 1
ATOM 638 C C . ALA A 1 84 ? -11.933 1.432 -2.398 1.00 96.31 84 ALA A C 1
ATOM 640 O O . ALA A 1 84 ? -12.301 2.598 -2.288 1.00 96.31 84 ALA A O 1
ATOM 641 N N . GLU A 1 85 ? -11.765 0.623 -1.363 1.00 96.69 85 GLU A N 1
ATOM 642 C CA . GLU A 1 85 ? -12.074 1.000 0.012 1.00 96.69 85 GLU A CA 1
ATOM 643 C C . GLU A 1 85 ? -10.955 0.578 0.963 1.00 96.69 85 GLU A C 1
ATOM 645 O O . GLU A 1 85 ? -10.275 -0.436 0.765 1.00 96.69 85 GLU A O 1
ATOM 650 N N . VAL A 1 86 ? -10.749 1.380 2.004 1.00 96.56 86 VAL A N 1
ATOM 651 C CA . VAL A 1 86 ? -9.904 1.053 3.147 1.00 96.56 86 VAL A CA 1
ATOM 652 C C . VAL A 1 86 ? -10.755 1.033 4.407 1.00 96.56 86 VAL A C 1
ATOM 654 O O . VAL A 1 86 ? -11.407 2.011 4.764 1.00 96.56 86 VAL A O 1
ATOM 657 N N . LEU A 1 87 ? -10.708 -0.099 5.104 1.00 97.06 87 LEU A N 1
ATOM 658 C CA . LEU A 1 87 ? -11.393 -0.321 6.365 1.00 97.06 87 LEU A CA 1
ATOM 659 C C . LEU A 1 87 ? -10.366 -0.543 7.476 1.00 97.06 87 LEU A C 1
ATOM 661 O O . LEU A 1 87 ? -9.530 -1.447 7.392 1.00 97.06 87 LEU A O 1
ATOM 665 N N . LEU A 1 88 ? -10.474 0.220 8.562 1.00 97.00 88 LEU A N 1
ATOM 666 C CA . LEU A 1 88 ? -9.715 -0.001 9.793 1.00 97.00 88 LEU A CA 1
ATOM 667 C C . LEU A 1 88 ? -10.673 -0.033 10.980 1.00 97.00 88 LEU A C 1
ATOM 669 O O . LEU A 1 88 ? -11.343 0.952 11.285 1.00 97.00 88 LEU A O 1
ATOM 673 N N . LEU A 1 89 ? -10.694 -1.167 11.678 1.00 95.69 89 LEU A N 1
ATOM 674 C CA . LEU A 1 89 ? -11.482 -1.376 12.892 1.00 95.69 89 LEU A CA 1
ATOM 675 C C . LEU A 1 89 ? -10.525 -1.658 14.058 1.00 95.69 89 LEU A C 1
ATOM 677 O O . LEU A 1 89 ? -10.235 -2.827 14.326 1.00 95.69 89 LEU A O 1
ATOM 681 N N . PRO A 1 90 ? -9.994 -0.626 14.746 1.00 96.00 90 PRO A N 1
ATOM 682 C CA . PRO A 1 90 ? -8.965 -0.840 15.753 1.00 96.00 90 PRO A CA 1
ATOM 683 C C . PRO A 1 90 ? -9.476 -1.704 16.919 1.00 96.00 90 PRO A C 1
ATOM 685 O O . PRO A 1 90 ? -10.517 -1.388 17.524 1.00 96.00 90 PRO A O 1
ATOM 688 N N . PRO A 1 91 ? -8.758 -2.778 17.298 1.00 95.56 91 PRO A N 1
ATOM 689 C CA . PRO A 1 91 ? -9.226 -3.711 18.317 1.00 95.56 91 PRO A CA 1
ATOM 690 C C . PRO A 1 91 ? -9.243 -3.085 19.717 1.00 95.56 91 PRO A C 1
ATOM 692 O O . PRO A 1 91 ? -10.131 -3.388 20.526 1.00 95.56 91 PRO A O 1
ATOM 695 N N . ARG A 1 92 ? -8.314 -2.168 20.032 1.00 97.50 92 ARG A N 1
ATOM 696 C CA . ARG A 1 92 ? -8.199 -1.588 21.382 1.00 97.50 92 ARG A CA 1
ATOM 697 C C . ARG A 1 92 ? -8.936 -0.261 21.516 1.00 97.50 92 ARG A C 1
ATOM 699 O O . ARG A 1 92 ? -8.930 0.584 20.628 1.00 97.50 92 ARG A O 1
ATOM 706 N N . ARG A 1 93 ? -9.512 -0.022 22.700 1.00 97.12 93 ARG A N 1
ATOM 707 C CA . ARG A 1 93 ? -10.186 1.251 23.021 1.00 97.12 93 ARG A CA 1
ATOM 708 C C . ARG A 1 93 ? -9.252 2.456 22.872 1.00 97.12 93 ARG A C 1
ATOM 710 O O . ARG A 1 93 ? -9.688 3.487 22.380 1.00 97.12 93 ARG A O 1
ATOM 717 N N . SER A 1 94 ? -7.993 2.324 23.291 1.00 97.75 94 SER A N 1
ATOM 718 C CA . SER A 1 94 ? -6.983 3.380 23.158 1.00 97.75 94 SER A CA 1
ATOM 719 C C . SER A 1 94 ? -6.687 3.723 21.697 1.00 97.75 94 SER A C 1
ATOM 721 O O . SER A 1 94 ? -6.568 4.896 21.369 1.00 97.75 94 SER A O 1
ATOM 723 N N . GLU A 1 95 ? -6.626 2.722 20.816 1.00 97.06 95 GLU A N 1
ATOM 724 C CA . GLU A 1 95 ? -6.405 2.925 19.378 1.00 97.06 95 GLU A CA 1
ATOM 725 C C . GLU A 1 95 ? -7.611 3.611 18.730 1.00 97.06 95 GLU A C 1
ATOM 727 O O . GLU A 1 95 ? -7.432 4.573 17.994 1.00 97.06 95 GLU A O 1
ATOM 732 N N . ARG A 1 96 ? -8.841 3.199 19.076 1.00 97.31 96 ARG A N 1
ATOM 733 C CA . ARG A 1 96 ? -10.066 3.868 18.600 1.00 97.31 96 ARG A CA 1
ATOM 734 C C . ARG A 1 96 ? -10.150 5.329 19.033 1.00 97.31 96 ARG A C 1
ATOM 736 O O . ARG A 1 96 ? -10.546 6.170 18.240 1.00 97.31 96 ARG A O 1
ATOM 743 N N . LEU A 1 97 ? -9.769 5.639 20.276 1.00 97.81 97 LEU A N 1
ATOM 744 C CA . LEU A 1 97 ? -9.703 7.026 20.757 1.00 97.81 97 LEU A CA 1
ATOM 745 C C . LEU A 1 97 ? -8.648 7.833 19.998 1.00 97.81 97 LEU A C 1
ATOM 747 O O . LEU A 1 97 ? -8.910 8.972 19.628 1.00 97.81 97 LEU A O 1
ATOM 751 N N . SER A 1 98 ? -7.482 7.232 19.744 1.00 97.00 98 SER A N 1
ATOM 752 C CA . SER A 1 98 ? -6.432 7.866 18.948 1.00 97.00 98 SER A CA 1
ATOM 753 C C . SER A 1 98 ? -6.879 8.115 17.509 1.00 97.00 98 SER A C 1
ATOM 755 O O . SER A 1 98 ? -6.551 9.155 16.960 1.00 97.00 98 SER A O 1
ATOM 757 N N . LEU A 1 99 ? -7.613 7.193 16.883 1.00 96.94 99 LEU A N 1
ATOM 758 C CA . LEU A 1 99 ? -8.135 7.391 15.530 1.00 96.94 99 LEU A CA 1
ATOM 759 C C . LEU A 1 99 ? -9.204 8.492 15.507 1.00 96.94 99 LEU A C 1
ATOM 761 O O . LEU A 1 99 ? -9.140 9.400 14.676 1.00 96.94 99 LEU A O 1
ATOM 765 N N . ALA A 1 100 ? -10.129 8.458 16.469 1.00 97.81 100 ALA A N 1
ATOM 766 C CA . ALA A 1 100 ? -11.202 9.439 16.586 1.00 97.81 100 ALA A CA 1
ATOM 767 C C . ALA A 1 100 ? -10.683 10.863 16.820 1.00 97.81 100 ALA A C 1
ATOM 769 O O . ALA A 1 100 ? -11.286 11.802 16.322 1.00 97.81 100 ALA A O 1
ATOM 770 N N . SER A 1 101 ? -9.548 11.048 17.507 1.00 97.31 101 SER A N 1
ATOM 771 C CA . SER A 1 101 ? -8.970 12.389 17.682 1.00 97.31 101 SER A CA 1
ATOM 772 C C . SER A 1 101 ? -8.452 13.026 16.388 1.00 97.31 101 SER A C 1
ATOM 774 O O . SER A 1 101 ? -8.202 14.227 16.381 1.00 97.31 101 SER A O 1
ATOM 776 N N . PHE A 1 102 ? -8.253 12.240 15.323 1.00 95.75 102 PHE A N 1
ATOM 777 C CA . PHE A 1 102 ? -7.796 12.737 14.018 1.00 95.75 102 PHE A CA 1
ATOM 778 C C . PHE A 1 102 ? -8.867 12.681 12.927 1.00 95.75 102 PHE A C 1
ATOM 780 O O . PHE A 1 102 ? -8.812 13.482 12.001 1.00 95.75 102 PHE A O 1
ATOM 787 N N . THR A 1 103 ? -9.801 11.731 13.006 1.00 95.81 103 THR A N 1
ATOM 788 C CA . THR A 1 103 ? -10.775 11.441 11.934 1.00 95.81 103 THR A CA 1
ATOM 789 C C . THR A 1 103 ? -12.227 11.682 12.345 1.00 95.81 103 THR A C 1
ATOM 791 O O . THR A 1 103 ? -13.130 11.416 11.561 1.00 95.81 103 THR A O 1
ATOM 794 N N . ASP A 1 104 ? -12.472 12.106 13.592 1.00 95.81 104 ASP A N 1
ATOM 795 C CA . ASP A 1 104 ? -13.803 12.214 14.213 1.00 95.81 104 ASP A CA 1
ATOM 796 C C . ASP A 1 104 ? -14.615 10.899 14.227 1.00 95.81 104 ASP A C 1
ATOM 798 O O . ASP A 1 104 ? -15.793 10.879 14.588 1.00 95.81 104 ASP A O 1
ATOM 802 N N . SER A 1 105 ? -13.973 9.769 13.907 1.00 97.25 105 SER A N 1
ATOM 803 C CA . SER A 1 105 ? -14.577 8.441 13.876 1.00 97.25 105 SER A CA 1
ATOM 804 C C . SER A 1 105 ? -13.698 7.405 14.592 1.00 97.25 105 SER A C 1
ATOM 806 O O . SER A 1 105 ? -12.477 7.396 14.441 1.00 97.25 105 SER A O 1
ATOM 808 N N . PRO A 1 106 ? -14.279 6.479 15.381 1.00 96.75 106 PRO A N 1
ATOM 809 C CA . PRO A 1 106 ? -13.517 5.405 16.021 1.00 96.75 106 PRO A CA 1
ATOM 810 C C . PRO A 1 106 ? -13.087 4.294 15.047 1.00 96.75 106 PRO A C 1
ATOM 812 O O . PRO A 1 106 ? -12.349 3.399 15.461 1.00 96.75 106 PRO A O 1
ATOM 815 N N . ASN A 1 107 ? -13.560 4.340 13.798 1.00 96.88 107 ASN A N 1
ATOM 816 C CA . ASN A 1 107 ? -13.290 3.398 12.714 1.00 96.88 107 ASN A CA 1
ATOM 817 C C . ASN A 1 107 ? -12.981 4.175 11.425 1.00 96.88 107 ASN A C 1
ATOM 819 O O . ASN A 1 107 ? -13.578 5.226 11.198 1.00 96.88 107 ASN A O 1
ATOM 823 N N . LEU A 1 108 ? -12.116 3.639 10.566 1.00 96.88 108 LEU A N 1
ATOM 824 C CA . LEU A 1 108 ? -11.912 4.173 9.219 1.00 96.88 108 LEU A CA 1
ATOM 825 C C . LEU A 1 108 ? -12.732 3.355 8.228 1.00 96.88 108 LEU A C 1
ATOM 827 O O . LEU A 1 108 ? -12.656 2.124 8.249 1.00 96.88 108 LEU A O 1
ATOM 831 N N . ASP A 1 109 ? -13.478 4.053 7.386 1.00 96.75 109 ASP A N 1
ATOM 832 C CA . ASP A 1 109 ? -14.218 3.505 6.257 1.00 96.75 109 ASP A CA 1
ATOM 833 C C . ASP A 1 109 ? -14.194 4.564 5.153 1.00 96.75 109 ASP A C 1
ATOM 835 O O . ASP A 1 109 ? -14.943 5.543 5.194 1.00 96.75 109 ASP A O 1
ATOM 839 N N . GLU A 1 110 ? -13.218 4.447 4.253 1.00 96.06 110 GLU A N 1
ATOM 840 C CA . GLU A 1 110 ? -12.979 5.437 3.208 1.00 96.06 110 GLU A CA 1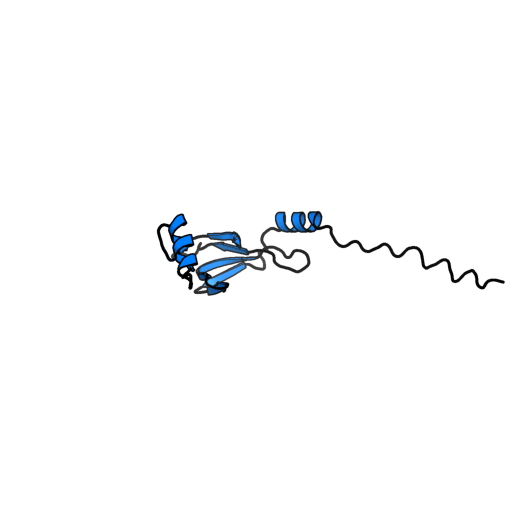
ATOM 841 C C . GLU A 1 110 ? -12.862 4.785 1.838 1.00 96.06 110 GLU A C 1
ATOM 843 O O . GLU A 1 110 ? -12.088 3.847 1.640 1.00 96.06 110 GLU A O 1
ATOM 848 N N . HIS A 1 111 ? -13.570 5.361 0.869 1.00 96.62 111 HIS A N 1
ATOM 849 C CA . HIS A 1 111 ? -13.405 5.030 -0.537 1.00 96.62 111 HIS A CA 1
ATOM 850 C C . HIS A 1 111 ? -12.306 5.886 -1.173 1.00 96.62 111 HIS A C 1
ATOM 852 O O . HIS A 1 111 ? -12.208 7.090 -0.925 1.00 96.62 111 HIS A O 1
ATOM 858 N N . PHE A 1 112 ? -11.504 5.286 -2.049 1.00 95.56 112 PHE A N 1
ATOM 859 C CA . PHE A 1 112 ? -10.448 5.967 -2.788 1.00 95.56 112 PHE A CA 1
ATOM 860 C C . PHE A 1 112 ? -10.407 5.535 -4.256 1.00 95.56 112 PHE A C 1
ATOM 862 O O . PHE A 1 112 ? -10.791 4.431 -4.633 1.00 95.56 112 PHE A O 1
ATOM 869 N N . ARG A 1 113 ? -9.915 6.431 -5.120 1.00 95.56 113 ARG A N 1
ATOM 870 C CA . ARG A 1 113 ? -9.785 6.179 -6.569 1.00 95.56 113 ARG A CA 1
ATOM 871 C C . ARG A 1 113 ? -8.372 5.825 -7.007 1.00 95.56 113 ARG A C 1
ATOM 873 O O . ARG A 1 113 ? -8.187 5.231 -8.065 1.00 95.56 113 ARG A O 1
ATOM 880 N N . SER A 1 114 ? -7.372 6.187 -6.216 1.00 95.38 114 SER A N 1
ATOM 881 C CA . SER A 1 114 ? -5.973 5.909 -6.517 1.00 95.38 114 SER A CA 1
ATOM 882 C C . SER A 1 114 ? -5.182 5.709 -5.238 1.00 95.38 114 SER A C 1
ATOM 884 O O . SER A 1 114 ? -5.449 6.387 -4.247 1.00 95.38 114 SER A O 1
ATOM 886 N N . ALA A 1 115 ? -4.179 4.840 -5.281 1.00 94.94 115 ALA A N 1
ATOM 887 C CA . ALA A 1 115 ? -3.253 4.641 -4.175 1.00 94.94 115 ALA A CA 1
ATOM 888 C C . ALA A 1 115 ? -1.828 4.448 -4.693 1.00 94.94 115 ALA A C 1
ATOM 890 O O . ALA A 1 115 ? -1.618 3.884 -5.767 1.00 94.94 115 ALA A O 1
ATOM 891 N N . LEU A 1 116 ? -0.859 4.898 -3.898 1.00 92.75 116 LEU A N 1
ATOM 892 C CA . LEU A 1 116 ? 0.558 4.606 -4.071 1.00 92.75 116 LEU A CA 1
ATOM 893 C C . LEU A 1 116 ? 1.027 3.846 -2.831 1.00 92.75 116 LEU A C 1
ATOM 895 O O . LEU A 1 116 ? 0.789 4.295 -1.709 1.00 92.75 116 LEU A O 1
ATOM 899 N N . MET A 1 117 ? 1.636 2.684 -3.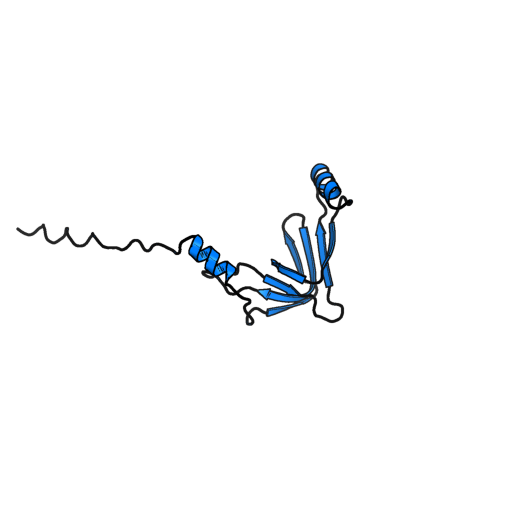053 1.00 83.75 117 MET A N 1
ATOM 900 C CA . MET A 1 117 ? 2.072 1.736 -2.025 1.00 83.75 117 MET A CA 1
ATOM 901 C C . MET A 1 117 ? 3.576 1.529 -2.082 1.00 83.75 117 MET A C 1
ATOM 903 O O . MET A 1 117 ? 4.108 1.480 -3.216 1.00 83.75 117 MET A O 1
#

Foldseek 3Di:
DPPPPVPPPPPDPPPPDDDDPVRLVVCLVPFAWDPVQKDWDAQDWDDDVQKIKTFHTFIKIWTDDRVNDTPKIKTAQPPDVGKMWIKGQDPDPVCLVVCCVPPVGSIDIDMDGMDID

Sequence (117 aa):
MLRFFLYFLVVGVPAIAGPSAAEIARKIQTAGLDSAESYRVVDFPFSKQDVRIYLNAGYLVFTKPVNGLRTGAVFIADAEGGDAEVLLLPPRRSERLSLASFTDSPNLDEHFRSALM

Secondary structure (DSSP, 8-state):
--TTGGGSSSS------PPPHHHHHHHHHT--EEEEEEEEEEEEEEEETTEEEEEEEEEEEEEPPBTTB---EEEE--STT--EEEEE--SSHHHHHHHHHHHSSSSEEEEESEEE-